Protein AF-A0A971QG44-F1 (afdb_monomer)

Structure (mmCIF, N/CA/C/O backbone):
data_AF-A0A971QG44-F1
#
_entry.id   AF-A0A971QG44-F1
#
loop_
_atom_site.group_PDB
_atom_site.id
_atom_site.type_symbol
_atom_site.label_atom_id
_atom_site.label_alt_id
_atom_site.label_comp_id
_atom_site.label_asym_id
_atom_site.label_entity_id
_atom_site.label_seq_id
_atom_site.pdbx_PDB_ins_code
_atom_site.Cartn_x
_atom_site.Cartn_y
_atom_site.Cartn_z
_atom_site.occupancy
_atom_site.B_iso_or_equiv
_atom_site.auth_seq_id
_atom_site.auth_comp_id
_atom_site.auth_asym_id
_atom_site.auth_atom_id
_atom_site.pdbx_PDB_model_num
ATOM 1 N N . MET A 1 1 ? 9.124 -4.395 -7.386 1.00 68.62 1 MET A N 1
ATOM 2 C CA . MET A 1 1 ? 8.829 -3.097 -6.729 1.00 68.62 1 MET A CA 1
ATOM 3 C C . MET A 1 1 ? 7.364 -2.935 -6.313 1.00 68.62 1 MET A C 1
ATOM 5 O O . MET A 1 1 ? 7.118 -2.330 -5.280 1.00 68.62 1 MET A O 1
ATOM 9 N N . VAL A 1 2 ? 6.409 -3.553 -7.020 1.00 78.44 2 VAL A N 1
ATOM 10 C CA . VAL A 1 2 ? 4.950 -3.467 -6.759 1.00 78.44 2 VAL A CA 1
ATOM 11 C C . VAL A 1 2 ? 4.519 -3.758 -5.309 1.00 78.44 2 VAL A C 1
ATOM 13 O O . VAL A 1 2 ? 3.600 -3.132 -4.789 1.00 78.44 2 VAL A O 1
ATOM 16 N N . ARG A 1 3 ? 5.196 -4.689 -4.620 1.00 79.31 3 ARG A N 1
ATOM 17 C CA . ARG A 1 3 ? 4.855 -5.060 -3.233 1.00 79.31 3 ARG A CA 1
ATOM 18 C C . ARG A 1 3 ? 5.127 -3.927 -2.233 1.00 79.31 3 ARG A C 1
ATOM 20 O O . ARG A 1 3 ? 4.363 -3.760 -1.291 1.00 79.31 3 ARG A O 1
ATOM 27 N N . LEU A 1 4 ? 6.186 -3.140 -2.452 1.00 82.38 4 LEU A N 1
ATOM 28 C CA . LEU A 1 4 ? 6.573 -2.045 -1.557 1.00 82.38 4 LEU A CA 1
ATOM 29 C C . LEU A 1 4 ? 5.626 -0.846 -1.709 1.00 82.38 4 LEU A C 1
ATOM 31 O O . LEU A 1 4 ? 5.203 -0.270 -0.712 1.00 82.38 4 LEU A O 1
ATOM 35 N N . SER A 1 5 ? 5.243 -0.512 -2.946 1.00 79.62 5 SER A N 1
ATOM 36 C CA . SER A 1 5 ? 4.286 0.565 -3.231 1.00 79.62 5 SER A CA 1
ATOM 37 C C . SER A 1 5 ? 2.894 0.262 -2.672 1.00 79.62 5 SER A C 1
ATOM 39 O O . SER A 1 5 ? 2.271 1.145 -2.087 1.00 79.62 5 SER A O 1
ATOM 41 N N . GLY A 1 6 ? 2.438 -0.992 -2.777 1.00 76.62 6 GLY A N 1
ATOM 42 C CA . GLY A 1 6 ? 1.191 -1.440 -2.149 1.00 76.62 6 GLY A CA 1
ATOM 43 C C . GLY A 1 6 ? 1.216 -1.299 -0.625 1.00 76.62 6 GLY A C 1
ATOM 44 O O . GLY A 1 6 ? 0.305 -0.708 -0.047 1.00 76.62 6 GLY A O 1
ATOM 45 N N . ALA A 1 7 ? 2.291 -1.766 0.021 1.00 82.50 7 ALA A N 1
ATOM 46 C CA . ALA A 1 7 ? 2.449 -1.665 1.473 1.00 82.50 7 ALA A CA 1
ATOM 47 C C . ALA A 1 7 ? 2.516 -0.206 1.960 1.00 82.50 7 ALA A C 1
ATOM 49 O O . ALA A 1 7 ? 1.851 0.144 2.935 1.00 82.50 7 ALA A O 1
ATOM 50 N N . ALA A 1 8 ? 3.268 0.654 1.266 1.00 87.00 8 ALA A N 1
ATOM 51 C CA . ALA A 1 8 ? 3.395 2.066 1.617 1.00 87.00 8 ALA A CA 1
ATOM 52 C C . ALA A 1 8 ? 2.052 2.804 1.512 1.00 87.00 8 ALA A C 1
ATOM 54 O O . ALA A 1 8 ? 1.665 3.498 2.450 1.00 87.00 8 ALA A O 1
ATOM 55 N N . LEU A 1 9 ? 1.309 2.615 0.414 1.00 82.56 9 LEU A N 1
ATOM 56 C CA . LEU A 1 9 ? -0.006 3.240 0.224 1.00 82.56 9 LEU A CA 1
ATOM 57 C C . LEU A 1 9 ? -1.050 2.716 1.219 1.00 82.56 9 LEU A C 1
ATOM 59 O O . LEU A 1 9 ? -1.821 3.508 1.761 1.00 82.56 9 LEU A O 1
ATOM 63 N N . GLY A 1 10 ? -1.045 1.410 1.506 1.00 79.12 10 GLY A N 1
ATOM 64 C CA . GLY A 1 10 ? -1.920 0.809 2.514 1.00 79.12 10 GLY A CA 1
ATOM 65 C C . GLY A 1 10 ? -1.680 1.376 3.917 1.00 79.12 10 GLY A C 1
ATOM 66 O O . GLY A 1 10 ? -2.635 1.757 4.593 1.00 79.12 10 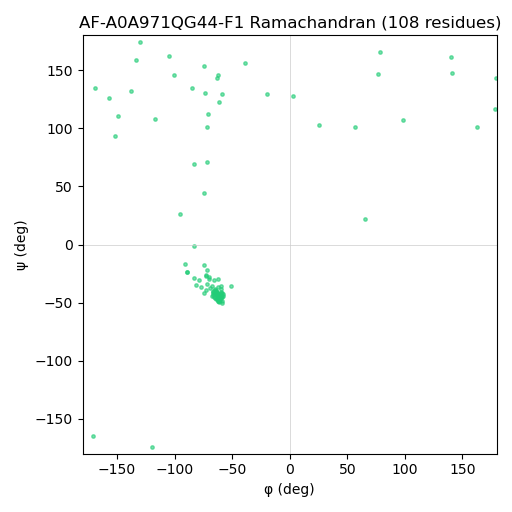GLY A O 1
ATOM 67 N N . LEU A 1 11 ? -0.415 1.501 4.339 1.00 88.12 11 LEU A N 1
ATOM 68 C CA . LEU A 1 11 ? -0.054 2.104 5.631 1.00 88.12 11 LEU A CA 1
ATOM 69 C C . LEU A 1 11 ? -0.427 3.589 5.712 1.00 88.12 11 LEU A C 1
ATOM 71 O O . LEU A 1 11 ? -0.894 4.048 6.754 1.00 88.12 11 LEU A O 1
ATOM 75 N N . LEU A 1 12 ? -0.261 4.336 4.619 1.00 88.69 12 LEU A N 1
ATOM 76 C CA . LEU A 1 12 ? -0.627 5.752 4.563 1.00 88.69 12 LEU A CA 1
ATOM 77 C C . LEU A 1 12 ? -2.142 5.931 4.743 1.00 88.69 12 LEU A C 1
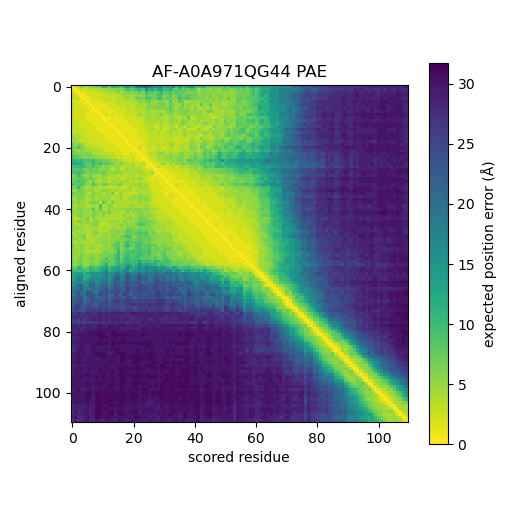ATOM 79 O O . LEU A 1 12 ? -2.580 6.726 5.574 1.00 88.69 12 LEU A O 1
ATOM 83 N N . ALA A 1 13 ? -2.944 5.133 4.034 1.00 81.25 13 ALA A N 1
ATOM 84 C CA . ALA A 1 13 ? -4.399 5.145 4.162 1.00 81.25 13 ALA A CA 1
ATOM 85 C C . ALA A 1 13 ? -4.878 4.717 5.556 1.00 81.25 13 ALA A C 1
ATOM 87 O O . ALA A 1 13 ? -5.795 5.330 6.104 1.00 81.25 13 ALA A O 1
ATOM 88 N N . PHE A 1 14 ? -4.234 3.710 6.154 1.00 83.19 14 PHE A N 1
ATOM 89 C CA . PHE A 1 14 ? -4.500 3.296 7.531 1.00 83.19 14 PHE A CA 1
ATOM 90 C C . PHE A 1 14 ? -4.259 4.438 8.521 1.00 83.19 14 PHE A C 1
ATOM 92 O O . PHE A 1 14 ? -5.151 4.765 9.301 1.00 83.19 14 PHE A O 1
ATOM 99 N N . SER A 1 15 ? -3.102 5.101 8.441 1.00 90.44 15 SER A N 1
ATOM 100 C CA . SER A 1 15 ? -2.789 6.253 9.295 1.00 90.44 15 SER A CA 1
ATOM 101 C C . SER A 1 15 ? -3.813 7.379 9.142 1.00 90.44 15 SER A C 1
ATOM 103 O O . SER A 1 15 ? -4.297 7.904 10.144 1.00 90.44 15 SER A O 1
ATOM 105 N N . VAL A 1 16 ? -4.209 7.719 7.911 1.00 88.94 16 VAL A N 1
ATOM 106 C CA . VAL A 1 16 ? -5.232 8.752 7.661 1.00 88.94 16 VAL A CA 1
ATOM 107 C C . VAL A 1 16 ? -6.591 8.353 8.248 1.00 88.94 16 VAL A C 1
ATOM 109 O O . VAL A 1 16 ? -7.263 9.194 8.847 1.00 88.94 16 VAL A O 1
ATOM 112 N N . ALA A 1 17 ? -6.990 7.083 8.132 1.00 86.56 17 ALA A N 1
ATOM 113 C CA . ALA A 1 17 ? -8.248 6.584 8.687 1.00 86.56 17 ALA A CA 1
ATOM 114 C C . ALA A 1 17 ? -8.277 6.634 10.225 1.00 86.56 17 ALA A C 1
ATOM 116 O O . ALA A 1 17 ? -9.301 7.010 10.797 1.00 86.56 17 ALA A O 1
ATOM 117 N N . ILE A 1 18 ? -7.159 6.318 10.893 1.00 88.06 18 ILE A N 1
ATOM 118 C CA . ILE A 1 18 ? -7.027 6.461 12.352 1.00 88.06 18 ILE A CA 1
ATOM 119 C C . ILE A 1 18 ? -7.166 7.934 12.761 1.00 88.06 18 ILE A C 1
ATOM 121 O O . ILE A 1 18 ? -7.956 8.247 13.652 1.00 88.06 18 ILE A O 1
ATOM 125 N N . ILE A 1 19 ? -6.453 8.843 12.083 1.00 91.62 19 ILE A N 1
ATOM 126 C CA . ILE A 1 19 ? -6.484 10.284 12.390 1.00 91.62 19 ILE A CA 1
ATOM 127 C C . ILE A 1 19 ? -7.899 10.849 12.210 1.00 91.62 19 ILE A C 1
ATOM 129 O O . ILE A 1 19 ? -8.409 11.520 13.107 1.00 91.62 19 ILE A O 1
ATOM 133 N N . GLN A 1 20 ? -8.565 10.548 11.089 1.00 87.69 20 GLN A N 1
ATOM 134 C CA . GLN A 1 20 ? -9.947 10.984 10.863 1.00 87.69 20 GLN A CA 1
ATOM 135 C C . GLN A 1 20 ? -10.929 10.371 11.865 1.00 87.69 20 GLN A C 1
ATOM 137 O O . GLN A 1 20 ? -11.834 11.056 12.339 1.00 87.69 20 GLN A O 1
ATOM 142 N N . GLY A 1 21 ? -10.758 9.089 12.194 1.00 83.75 21 GLY A N 1
ATOM 143 C CA . GLY A 1 21 ? -11.605 8.398 13.158 1.00 83.75 21 GLY A CA 1
ATOM 144 C C . GLY A 1 21 ? -11.568 9.057 14.535 1.00 83.75 21 GLY A C 1
ATOM 145 O O . GLY A 1 21 ? -12.625 9.293 15.122 1.00 83.75 21 GLY A O 1
ATOM 146 N N . LEU A 1 22 ? -10.363 9.405 15.001 1.00 88.69 22 LEU A N 1
ATOM 147 C CA . LEU A 1 22 ? -10.143 10.110 16.264 1.00 88.69 22 LEU A CA 1
ATOM 148 C C . LEU A 1 22 ? -10.693 11.541 16.224 1.00 88.69 22 LEU A C 1
ATOM 150 O O . LEU A 1 22 ? -11.349 11.962 17.173 1.00 88.69 22 LEU A O 1
ATOM 154 N N . ALA A 1 23 ? -10.492 12.268 15.119 1.00 88.75 23 ALA A N 1
ATOM 155 C CA . ALA A 1 23 ? -11.011 13.629 14.954 1.00 88.75 23 ALA A CA 1
ATOM 156 C C . ALA A 1 23 ? -12.550 13.692 14.984 1.00 88.75 23 ALA A C 1
ATOM 158 O O . ALA A 1 23 ? -13.121 14.688 15.418 1.00 88.75 23 ALA A O 1
ATOM 159 N N . ALA A 1 24 ? -13.223 12.621 14.556 1.00 88.81 24 ALA A N 1
ATOM 160 C CA . ALA A 1 24 ? -14.678 12.508 14.580 1.00 88.81 24 ALA A CA 1
ATOM 161 C C . ALA A 1 24 ? -15.251 12.052 15.939 1.00 88.81 24 ALA A C 1
ATOM 163 O O . ALA A 1 24 ? -16.468 11.925 16.060 1.00 88.81 24 ALA A O 1
ATOM 164 N N . GLY A 1 25 ? -14.410 11.781 16.947 1.00 89.50 25 GLY A N 1
ATOM 165 C CA . GLY A 1 25 ? -14.856 11.369 18.284 1.00 89.50 25 GLY A CA 1
ATOM 166 C C . GLY A 1 25 ? -15.553 10.004 18.326 1.00 89.50 25 GLY A C 1
ATOM 167 O O . GLY A 1 25 ? -16.337 9.739 19.235 1.00 89.50 25 GLY A O 1
ATOM 168 N N . ASN A 1 26 ? -15.304 9.142 17.337 1.00 88.94 26 ASN A N 1
ATOM 169 C CA . ASN A 1 26 ? -15.902 7.810 17.288 1.00 88.94 26 ASN A CA 1
ATOM 170 C C . ASN A 1 26 ? -15.244 6.860 18.308 1.00 88.94 26 ASN A C 1
ATOM 172 O O . ASN A 1 26 ? -14.062 7.020 18.621 1.00 88.94 26 ASN A O 1
ATOM 176 N N . PRO A 1 27 ? -15.962 5.827 18.787 1.00 90.25 27 PRO A N 1
ATOM 177 C CA . PRO A 1 27 ? -15.361 4.780 19.605 1.00 90.25 27 PRO A CA 1
ATOM 178 C C . PRO A 1 27 ? -14.281 4.017 18.826 1.00 90.25 27 PRO A C 1
ATOM 180 O O . PRO A 1 27 ? -14.387 3.809 17.610 1.00 90.25 27 PRO A O 1
ATOM 183 N N . VAL A 1 28 ? -13.240 3.586 19.542 1.00 90.38 28 VAL A N 1
ATOM 184 C CA . VAL A 1 28 ? -12.031 2.976 18.964 1.00 90.38 28 VAL A CA 1
ATOM 185 C C . VAL A 1 28 ? -12.357 1.714 18.167 1.00 90.38 28 VAL A C 1
ATOM 187 O O . VAL A 1 28 ? -11.765 1.502 17.109 1.00 90.38 28 VAL A O 1
ATOM 190 N N . GLU A 1 29 ? -13.340 0.920 18.596 1.00 90.56 29 GLU A N 1
ATOM 191 C CA . GLU A 1 29 ? -13.764 -0.300 17.900 1.00 90.56 29 GLU A CA 1
ATOM 192 C C . GLU A 1 29 ? -14.230 -0.011 16.463 1.00 90.56 29 GLU A C 1
ATOM 194 O O . GLU A 1 29 ? -13.870 -0.726 15.524 1.00 90.56 29 GLU A O 1
ATOM 199 N N . VAL A 1 30 ? -14.983 1.077 16.267 1.00 90.38 30 VAL A N 1
ATOM 200 C CA . VAL A 1 30 ? -15.489 1.483 14.945 1.00 90.38 30 VAL A CA 1
ATOM 201 C C . VAL A 1 30 ? -14.359 2.034 14.080 1.00 90.38 30 VAL A C 1
ATOM 203 O O . VAL A 1 30 ? -14.298 1.753 12.879 1.00 90.38 30 VAL A O 1
ATOM 206 N N . ILE A 1 31 ? -13.444 2.799 14.681 1.00 91.75 31 ILE A N 1
ATOM 207 C CA . ILE A 1 31 ? -12.279 3.356 13.986 1.00 91.75 31 ILE A CA 1
ATOM 208 C C . ILE A 1 31 ? -11.395 2.225 13.462 1.00 91.75 31 ILE A C 1
ATOM 210 O O . ILE A 1 31 ? -11.036 2.224 12.284 1.00 91.75 31 ILE A O 1
ATOM 214 N N . LEU A 1 32 ? -11.086 1.243 14.309 1.00 88.3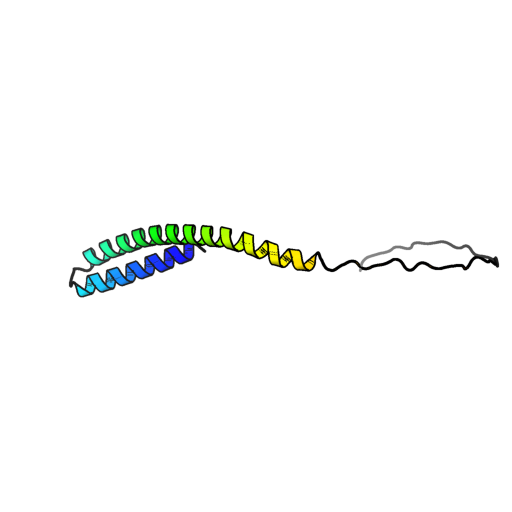1 32 LEU A N 1
ATOM 215 C CA . LEU A 1 32 ? -10.183 0.152 13.966 1.00 88.31 32 LEU A CA 1
ATOM 216 C C . LEU A 1 32 ? -10.759 -0.719 12.842 1.00 88.31 32 LEU A C 1
ATOM 218 O O . LEU A 1 32 ? -10.049 -1.038 11.888 1.00 88.31 32 LEU A O 1
ATOM 222 N N . GLY A 1 33 ? -12.064 -1.015 12.891 1.00 90.25 33 GLY A N 1
ATOM 223 C CA . GLY A 1 33 ? -12.752 -1.737 11.820 1.00 90.25 33 GLY A CA 1
ATOM 224 C C . GLY A 1 33 ? -12.671 -1.015 10.470 1.00 90.25 33 GLY A C 1
ATOM 225 O O . GLY A 1 33 ? -12.336 -1.627 9.454 1.00 90.25 33 GLY A O 1
ATOM 226 N N . ARG A 1 34 ? -12.908 0.304 10.448 1.00 89.88 34 ARG A N 1
ATOM 227 C CA . ARG A 1 34 ? -12.814 1.114 9.218 1.00 89.88 34 ARG A CA 1
ATOM 228 C C . ARG A 1 34 ? -11.373 1.256 8.729 1.00 89.88 34 ARG A C 1
ATOM 230 O O . ARG A 1 34 ? -11.147 1.216 7.522 1.00 89.88 34 ARG A O 1
ATOM 237 N N . ALA A 1 35 ? -10.408 1.378 9.637 1.00 85.62 35 ALA A N 1
ATOM 238 C CA . ALA A 1 35 ? -8.996 1.508 9.296 1.00 85.62 35 ALA A CA 1
ATOM 239 C C . ALA A 1 35 ? -8.437 0.228 8.652 1.00 85.62 35 ALA A C 1
ATOM 241 O O . ALA A 1 35 ? -7.727 0.317 7.653 1.00 85.62 35 ALA A O 1
ATOM 242 N N . ILE A 1 36 ? -8.805 -0.958 9.152 1.00 90.75 36 ILE A N 1
ATOM 243 C CA . ILE A 1 36 ? -8.410 -2.245 8.546 1.00 90.75 36 ILE A CA 1
ATOM 244 C C . ILE A 1 36 ? -8.993 -2.385 7.133 1.00 90.75 36 ILE A C 1
ATOM 246 O O . ILE A 1 36 ? -8.283 -2.777 6.205 1.00 90.75 36 ILE A O 1
ATOM 250 N N . TRP A 1 37 ? -10.263 -2.016 6.944 1.00 88.69 37 TRP A N 1
ATOM 251 C CA . TRP A 1 37 ? -10.883 -2.005 5.616 1.00 88.69 37 TRP A CA 1
ATOM 252 C C . TRP A 1 37 ? -10.207 -1.015 4.663 1.00 88.69 37 TRP A C 1
ATOM 254 O O . TRP A 1 37 ? -9.936 -1.361 3.513 1.00 88.69 37 TRP A O 1
ATOM 264 N N . ALA A 1 38 ? -9.881 0.188 5.140 1.00 84.12 38 ALA A N 1
ATOM 265 C CA . ALA A 1 38 ? -9.143 1.179 4.361 1.00 84.12 38 ALA A CA 1
ATOM 266 C C . ALA A 1 38 ? -7.745 0.671 3.969 1.00 84.12 38 ALA A C 1
ATOM 268 O O . ALA A 1 38 ? -7.356 0.813 2.811 1.00 84.12 38 ALA A O 1
ATOM 269 N N . LEU A 1 39 ? -7.028 0.022 4.894 1.00 84.56 39 LEU A N 1
ATOM 270 C CA . LEU A 1 39 ? -5.727 -0.599 4.638 1.00 84.56 39 LEU A CA 1
ATOM 271 C C . LEU A 1 39 ? -5.826 -1.655 3.533 1.00 84.56 39 LEU A C 1
ATOM 273 O O . LEU A 1 39 ? -5.035 -1.619 2.594 1.00 84.56 39 LEU A O 1
ATOM 277 N N . LEU A 1 40 ? -6.805 -2.564 3.605 1.00 89.00 40 LEU A N 1
ATOM 278 C CA . LEU A 1 40 ? -7.004 -3.595 2.582 1.00 89.00 40 LEU A CA 1
ATOM 279 C C . LEU A 1 40 ? -7.315 -2.989 1.210 1.00 89.00 40 LEU A C 1
ATOM 281 O O . LEU A 1 40 ? -6.668 -3.349 0.225 1.00 89.00 40 LEU A O 1
ATOM 285 N N . LEU A 1 41 ? -8.251 -2.039 1.145 1.00 87.75 41 LEU A N 1
ATOM 286 C CA . LEU A 1 41 ? -8.635 -1.386 -0.109 1.00 87.75 41 LEU A CA 1
ATOM 287 C C . LEU A 1 41 ? -7.458 -0.645 -0.749 1.00 87.75 41 LEU A C 1
ATOM 289 O O . LEU A 1 41 ? -7.184 -0.825 -1.935 1.00 87.75 41 LEU A O 1
ATOM 293 N N . PHE A 1 42 ? -6.720 0.146 0.031 1.00 83.69 42 PHE A N 1
ATOM 294 C CA . PHE A 1 42 ? -5.573 0.890 -0.489 1.00 83.69 42 PHE A CA 1
ATOM 295 C C . PHE A 1 42 ? -4.366 0.006 -0.792 1.00 83.69 42 PHE A C 1
ATOM 297 O O . PHE A 1 42 ? -3.600 0.330 -1.696 1.00 83.69 42 PHE A O 1
ATOM 304 N N . CYS A 1 43 ? -4.212 -1.128 -0.108 1.00 81.75 43 CYS A N 1
ATOM 305 C CA . CYS A 1 43 ? -3.193 -2.110 -0.458 1.00 81.75 43 CYS A CA 1
ATOM 306 C C . CYS A 1 43 ? -3.484 -2.715 -1.842 1.00 81.75 43 CYS A C 1
ATOM 308 O O . CYS A 1 43 ? -2.599 -2.740 -2.697 1.00 81.75 43 CYS A O 1
ATOM 310 N N . VAL A 1 44 ? -4.738 -3.104 -2.116 1.00 88.00 44 VAL A N 1
ATOM 311 C CA . VAL A 1 44 ? -5.155 -3.600 -3.442 1.00 88.00 44 VAL A CA 1
ATOM 312 C C . VAL A 1 44 ? -4.972 -2.526 -4.515 1.00 88.00 44 VAL A C 1
ATOM 314 O O . VAL A 1 44 ? -4.369 -2.796 -5.553 1.00 88.00 44 VAL A O 1
ATOM 317 N N . LEU A 1 45 ? -5.415 -1.294 -4.256 1.00 86.44 45 LEU A N 1
ATOM 318 C CA . LEU A 1 45 ? -5.218 -0.178 -5.185 1.00 86.44 45 LEU A CA 1
ATOM 319 C C . LEU A 1 45 ? -3.732 0.086 -5.451 1.00 86.44 45 LEU A C 1
ATOM 321 O O . LEU A 1 45 ? -3.332 0.234 -6.603 1.00 86.44 45 LEU A O 1
ATOM 325 N N . GLY A 1 46 ? -2.893 0.085 -4.416 1.00 84.19 46 GLY A N 1
ATOM 326 C CA . GLY A 1 46 ? -1.455 0.291 -4.557 1.00 84.19 46 GLY A CA 1
ATOM 327 C C . GLY A 1 46 ? -0.747 -0.830 -5.325 1.00 84.19 46 GLY A C 1
ATOM 328 O O . GLY A 1 46 ? 0.219 -0.558 -6.041 1.00 84.19 46 GLY A O 1
ATOM 329 N N . LEU A 1 47 ? -1.241 -2.072 -5.245 1.00 85.19 47 LEU A N 1
ATOM 330 C CA . LEU A 1 47 ? -0.769 -3.176 -6.088 1.00 85.19 47 LEU A CA 1
ATOM 331 C C . LEU A 1 47 ? -1.138 -2.959 -7.560 1.00 85.19 47 LEU A C 1
ATOM 333 O O . LEU A 1 47 ? -0.284 -3.143 -8.426 1.00 85.19 47 LEU A O 1
ATOM 337 N N . ILE A 1 48 ? -2.372 -2.529 -7.845 1.00 89.56 48 ILE A N 1
ATOM 338 C CA . ILE A 1 48 ? -2.819 -2.222 -9.213 1.00 89.56 48 ILE A CA 1
ATOM 339 C C . ILE A 1 48 ? -1.976 -1.084 -9.795 1.00 89.56 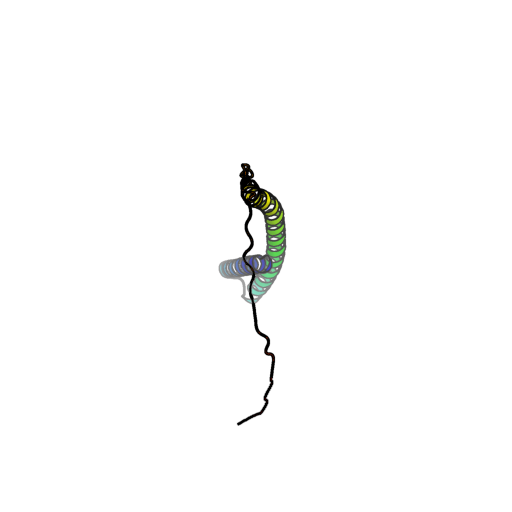48 ILE A C 1
ATOM 341 O O . ILE A 1 48 ? -1.415 -1.220 -10.881 1.00 89.56 48 ILE A O 1
ATOM 345 N N . VAL A 1 49 ? -1.825 0.014 -9.052 1.00 87.12 49 VAL A N 1
ATOM 346 C CA . VAL A 1 49 ? -1.030 1.174 -9.480 1.00 87.12 49 VAL A CA 1
ATOM 347 C C . VAL A 1 49 ? 0.434 0.789 -9.684 1.00 87.12 49 VAL A C 1
ATOM 349 O O . VAL A 1 49 ? 1.020 1.142 -10.704 1.00 87.12 49 VAL A O 1
ATOM 352 N N . GLY A 1 50 ? 1.024 0.019 -8.766 1.00 86.94 50 GLY A N 1
ATOM 353 C CA . GLY A 1 50 ? 2.398 -0.459 -8.913 1.00 86.94 50 GLY A CA 1
ATOM 354 C C . GLY A 1 50 ? 2.583 -1.366 -10.135 1.00 86.94 50 GLY A C 1
ATOM 355 O O . GLY A 1 50 ? 3.609 -1.273 -10.805 1.00 86.94 50 GLY A O 1
ATOM 356 N N . TYR A 1 51 ? 1.590 -2.201 -10.461 1.00 88.69 51 TYR A N 1
ATOM 357 C CA . TYR A 1 51 ? 1.610 -3.035 -11.665 1.00 88.69 51 TYR A CA 1
ATOM 358 C C . TYR A 1 51 ? 1.560 -2.194 -12.946 1.00 88.69 51 TYR A C 1
ATOM 360 O O . TYR A 1 51 ? 2.352 -2.418 -13.861 1.00 88.69 51 TYR A O 1
ATOM 368 N N . VAL A 1 52 ? 0.675 -1.193 -12.998 1.00 88.88 52 VAL A N 1
ATOM 369 C CA . VAL A 1 52 ? 0.580 -0.264 -14.136 1.00 88.88 52 VAL A CA 1
ATOM 370 C C . VAL A 1 52 ? 1.875 0.534 -14.294 1.00 88.88 52 VAL A C 1
ATOM 372 O O . VAL A 1 52 ? 2.397 0.633 -15.401 1.00 88.88 52 VAL A O 1
ATOM 375 N N . ALA A 1 53 ? 2.441 1.043 -13.198 1.00 87.44 53 ALA A N 1
ATOM 376 C CA . ALA A 1 53 ? 3.709 1.768 -13.225 1.00 87.44 53 ALA A CA 1
ATOM 377 C C . ALA A 1 53 ? 4.854 0.899 -13.764 1.00 87.44 53 ALA A C 1
ATOM 379 O O . ALA A 1 53 ? 5.649 1.372 -14.573 1.00 87.44 53 ALA A O 1
ATOM 380 N N . GLN A 1 54 ? 4.909 -0.378 -13.370 1.00 87.25 54 GLN A N 1
ATOM 381 C CA . GLN A 1 54 ? 5.906 -1.309 -13.892 1.00 87.25 54 GLN A CA 1
ATOM 382 C C . GLN A 1 54 ? 5.720 -1.549 -15.396 1.00 87.25 54 GLN A C 1
ATOM 384 O O . GLN A 1 54 ? 6.696 -1.494 -16.131 1.00 87.25 54 GLN A O 1
ATOM 389 N N . ARG A 1 55 ? 4.479 -1.711 -15.875 1.00 89.06 55 ARG A N 1
ATOM 390 C CA . ARG A 1 55 ? 4.189 -1.849 -17.314 1.00 89.06 55 ARG A CA 1
ATOM 391 C C . ARG A 1 55 ? 4.633 -0.640 -18.133 1.00 89.06 55 ARG A C 1
ATOM 393 O O . ARG A 1 55 ? 5.171 -0.810 -19.221 1.00 89.06 55 ARG A O 1
ATOM 400 N N . VAL A 1 56 ? 4.411 0.564 -17.612 1.00 88.88 56 VAL A N 1
ATOM 401 C CA . VAL A 1 56 ? 4.846 1.806 -18.264 1.00 88.88 56 VAL A CA 1
ATOM 402 C C . VAL A 1 56 ? 6.373 1.892 -18.287 1.00 88.88 56 VAL A C 1
ATOM 404 O O . VAL A 1 56 ? 6.951 2.210 -19.323 1.00 88.88 56 VAL A O 1
ATOM 407 N N . LEU A 1 57 ? 7.041 1.558 -17.178 1.00 86.94 57 LEU A N 1
ATOM 408 C CA . LEU A 1 57 ? 8.502 1.495 -17.140 1.00 86.94 57 LEU A CA 1
ATOM 409 C C . LEU A 1 57 ? 9.049 0.482 -18.146 1.00 86.94 57 LEU A C 1
ATOM 411 O O . LEU A 1 57 ? 9.970 0.825 -18.879 1.00 86.94 57 LEU A O 1
ATOM 415 N N . ASP A 1 58 ? 8.482 -0.721 -18.217 1.00 86.38 58 ASP A N 1
ATOM 416 C CA . ASP A 1 58 ? 8.938 -1.763 -19.141 1.00 86.38 58 ASP A CA 1
ATOM 417 C C . ASP A 1 58 ? 8.876 -1.269 -20.601 1.00 86.38 58 ASP A C 1
ATOM 419 O O . ASP A 1 58 ? 9.849 -1.411 -21.341 1.00 86.38 58 ASP A O 1
ATOM 423 N N . GLU A 1 59 ? 7.798 -0.578 -20.988 1.00 85.75 59 GLU A N 1
ATOM 424 C CA . GLU A 1 59 ? 7.651 0.006 -22.332 1.00 85.75 59 GLU A CA 1
ATOM 425 C C . GLU A 1 59 ? 8.705 1.092 -22.625 1.00 85.75 59 GLU A C 1
ATOM 427 O O . GLU A 1 59 ? 9.276 1.147 -23.716 1.00 85.75 59 GLU A O 1
ATOM 432 N N . HIS A 1 60 ? 9.005 1.959 -21.655 1.00 80.75 60 HIS A N 1
ATOM 433 C CA . HIS A 1 60 ? 9.972 3.044 -21.852 1.00 80.75 60 HIS A CA 1
ATOM 434 C C . HIS A 1 60 ? 11.435 2.587 -21.756 1.00 80.75 60 HIS A C 1
ATOM 436 O O . HIS A 1 60 ? 12.302 3.158 -22.424 1.00 80.75 60 HIS A O 1
ATOM 442 N N . THR A 1 61 ? 11.726 1.560 -20.957 1.00 78.25 61 THR A N 1
ATOM 443 C CA . THR A 1 61 ? 13.097 1.080 -20.719 1.00 78.25 61 THR A CA 1
ATOM 444 C C . THR A 1 61 ? 13.600 0.258 -21.907 1.00 78.25 61 THR A C 1
ATOM 446 O O . THR A 1 61 ? 14.748 0.424 -22.319 1.00 78.25 61 THR A O 1
ATOM 449 N N . VAL A 1 62 ? 12.726 -0.532 -22.546 1.00 65.69 62 VAL A N 1
ATOM 450 C CA . VAL A 1 62 ? 13.047 -1.271 -23.783 1.00 65.69 62 VAL A CA 1
ATOM 451 C C . VAL A 1 62 ? 13.458 -0.328 -24.917 1.00 65.69 62 VAL A C 1
ATOM 453 O O . VAL A 1 62 ? 14.399 -0.621 -25.651 1.00 65.69 62 VAL A O 1
ATOM 456 N N . ARG A 1 63 ? 12.818 0.842 -25.029 1.00 62.06 63 ARG A N 1
ATOM 457 C CA . ARG A 1 63 ? 13.151 1.824 -26.074 1.00 62.06 63 ARG A CA 1
ATOM 458 C C . ARG A 1 63 ? 14.489 2.523 -25.838 1.00 62.06 63 ARG A C 1
ATOM 460 O O . ARG A 1 63 ? 15.184 2.814 -26.801 1.00 62.06 63 ARG A O 1
ATOM 467 N N . ARG A 1 64 ? 14.874 2.769 -24.580 1.00 61.69 64 ARG A N 1
ATOM 468 C CA . ARG A 1 64 ? 16.129 3.475 -24.260 1.00 61.69 64 ARG A CA 1
ATOM 469 C C . ARG A 1 64 ? 17.374 2.590 -24.245 1.00 61.69 64 ARG A C 1
ATOM 471 O O . ARG A 1 64 ? 18.453 3.089 -24.544 1.00 61.69 64 ARG A O 1
ATOM 478 N N . HIS A 1 65 ? 17.262 1.299 -23.932 1.00 58.59 65 HIS A N 1
ATOM 479 C CA . HIS A 1 65 ? 18.437 0.414 -23.953 1.00 58.59 65 HIS A CA 1
ATOM 480 C C . HIS A 1 65 ? 18.941 0.088 -25.370 1.00 58.59 65 HIS A C 1
ATOM 482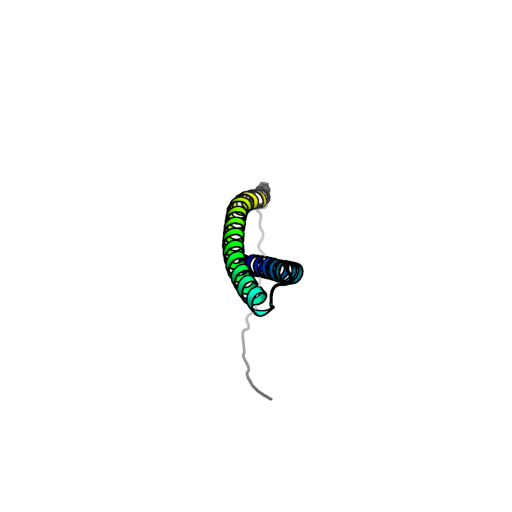 O O . HIS A 1 65 ? 20.116 -0.237 -25.518 1.00 58.59 65 HIS A O 1
ATOM 488 N N . GLY A 1 66 ? 18.101 0.213 -26.405 1.00 58.59 66 GLY A N 1
ATOM 489 C CA . GLY A 1 66 ? 18.509 -0.016 -27.797 1.00 58.59 66 GLY A CA 1
ATOM 490 C C . GLY A 1 66 ? 19.445 1.057 -28.366 1.00 58.59 66 GLY A C 1
ATOM 491 O O . GLY A 1 66 ? 20.265 0.750 -29.225 1.00 58.59 66 GLY A O 1
ATOM 492 N N . GLU A 1 67 ? 19.371 2.295 -27.872 1.00 58.41 67 GLU A N 1
ATOM 493 C CA . GLU A 1 67 ? 20.214 3.392 -28.373 1.00 58.41 67 GLU A CA 1
ATOM 494 C C . GLU A 1 67 ? 21.618 3.374 -27.750 1.00 58.41 67 GLU A C 1
ATOM 496 O O . GLU A 1 67 ? 22.597 3.610 -28.449 1.00 58.41 67 GLU A O 1
ATOM 501 N N . LEU A 1 68 ? 21.745 2.984 -26.475 1.00 60.19 68 LEU A N 1
ATOM 502 C CA . LEU A 1 68 ? 23.035 2.946 -25.768 1.00 60.19 68 LEU A CA 1
ATOM 503 C C . LEU A 1 68 ? 23.971 1.809 -26.215 1.00 60.19 68 LEU A C 1
ATOM 505 O O . LEU A 1 68 ? 25.183 1.942 -26.081 1.00 60.19 68 LEU A O 1
ATOM 509 N N . PHE A 1 69 ? 23.442 0.694 -26.732 1.00 57.69 69 PHE A N 1
ATOM 510 C CA . PHE A 1 69 ? 24.276 -0.407 -27.241 1.00 57.69 69 PHE A CA 1
ATOM 511 C C . PHE A 1 69 ? 24.642 -0.260 -28.720 1.00 57.69 69 PHE A C 1
ATOM 513 O O . PHE A 1 69 ? 25.673 -0.784 -29.135 1.00 57.69 69 PHE A O 1
ATOM 520 N N . LYS A 1 70 ? 23.855 0.480 -29.513 1.00 55.62 70 LYS A N 1
ATOM 521 C CA . LYS A 1 70 ? 24.155 0.686 -30.936 1.00 55.62 70 LYS A CA 1
ATOM 522 C C . LYS A 1 70 ? 25.382 1.583 -31.154 1.00 55.62 70 LYS A C 1
ATOM 524 O O . LYS A 1 70 ? 26.113 1.387 -32.116 1.00 55.62 70 LYS A O 1
ATOM 529 N N . GLU A 1 71 ? 25.657 2.506 -30.236 1.00 56.44 71 GLU A N 1
ATOM 530 C CA . GLU A 1 71 ? 26.797 3.429 -30.336 1.00 56.44 71 GLU A CA 1
ATOM 531 C C . GLU A 1 71 ? 28.159 2.760 -30.044 1.00 56.44 71 GLU A C 1
ATOM 533 O O . GLU A 1 71 ? 29.199 3.280 -30.435 1.00 56.44 71 GLU A O 1
ATOM 538 N N . VAL A 1 72 ? 28.177 1.581 -29.405 1.00 58.75 72 VAL A N 1
ATOM 539 C CA . VAL A 1 72 ? 29.423 0.855 -29.078 1.00 58.75 72 VAL A CA 1
ATOM 540 C C . VAL A 1 72 ? 29.862 -0.093 -30.204 1.00 58.75 72 VAL A C 1
ATOM 542 O O . VAL A 1 72 ? 31.047 -0.399 -30.316 1.00 58.75 72 VAL A O 1
ATOM 545 N N . GLU A 1 73 ? 28.939 -0.543 -31.061 1.00 58.00 73 GLU A N 1
ATOM 546 C CA . GLU A 1 73 ? 29.234 -1.502 -32.142 1.00 58.00 73 GLU A CA 1
ATOM 547 C C . GLU A 1 73 ? 29.625 -0.825 -33.474 1.00 58.00 73 GLU A C 1
ATOM 549 O O . GLU A 1 73 ? 30.252 -1.454 -34.320 1.00 58.00 73 GLU A O 1
ATOM 554 N N . GLU A 1 74 ? 29.346 0.473 -33.644 1.00 54.72 74 GLU A N 1
ATOM 555 C CA . GLU A 1 74 ? 29.741 1.273 -34.820 1.00 54.72 74 GLU A CA 1
ATOM 556 C C . GLU A 1 74 ? 31.060 2.055 -34.618 1.00 54.72 74 GLU A C 1
ATOM 558 O O . GLU A 1 74 ? 31.298 3.066 -35.277 1.00 54.72 74 GLU A O 1
ATOM 563 N N . ALA A 1 75 ? 31.965 1.591 -33.747 1.00 59.50 75 ALA A N 1
ATOM 564 C CA . ALA A 1 75 ? 33.366 2.001 -33.849 1.00 59.50 75 ALA A CA 1
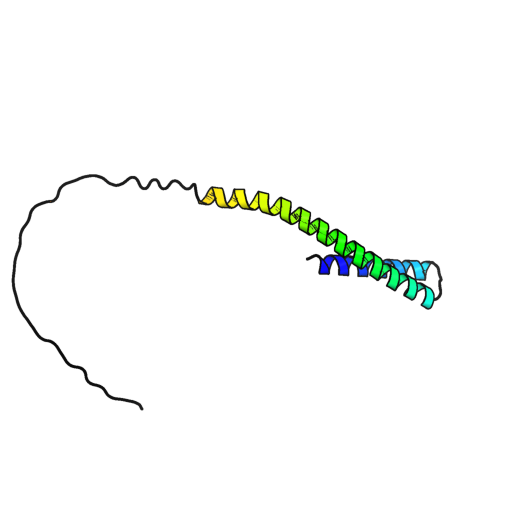ATOM 565 C C . ALA A 1 75 ? 33.960 1.327 -35.106 1.00 59.50 75 ALA A C 1
ATOM 567 O O . ALA A 1 75 ? 34.062 0.096 -35.134 1.00 59.50 75 ALA A O 1
ATOM 568 N N . PRO A 1 76 ? 34.315 2.081 -36.163 1.00 55.12 76 PRO A N 1
ATOM 569 C CA . PRO A 1 76 ? 34.753 1.507 -37.424 1.00 55.12 76 PRO A CA 1
ATOM 570 C C . PRO A 1 76 ? 36.021 0.692 -37.187 1.00 55.12 76 PRO A C 1
ATOM 572 O O . PRO A 1 76 ? 37.027 1.199 -36.689 1.00 55.12 76 PRO A O 1
ATOM 575 N N . ASN A 1 77 ? 35.975 -0.589 -37.543 1.00 58.94 77 ASN A N 1
ATOM 576 C CA . ASN A 1 77 ? 37.162 -1.417 -37.666 1.00 58.94 77 ASN A CA 1
ATOM 577 C C . ASN A 1 77 ? 37.929 -0.979 -38.925 1.00 58.94 77 ASN A C 1
ATOM 579 O O . ASN A 1 77 ? 37.962 -1.700 -39.920 1.00 58.94 77 ASN A O 1
ATOM 583 N N . ASP A 1 78 ? 38.542 0.206 -38.873 1.00 58.25 78 ASP A N 1
ATOM 584 C CA . ASP A 1 78 ? 39.500 0.726 -39.858 1.00 58.25 78 ASP A CA 1
ATOM 585 C C . ASP A 1 78 ? 40.863 0.020 -39.709 1.00 58.25 78 ASP A C 1
ATOM 587 O O . ASP A 1 78 ? 41.931 0.632 -39.727 1.00 58.25 78 ASP A O 1
ATOM 591 N N . SER A 1 79 ? 40.845 -1.308 -39.559 1.00 60.25 79 SER A N 1
ATOM 592 C CA . SER A 1 79 ? 42.037 -2.139 -39.718 1.00 60.25 79 SER A CA 1
ATOM 593 C C . SER A 1 79 ? 42.231 -2.417 -41.206 1.00 60.25 79 SER A C 1
ATOM 595 O O . SER A 1 79 ? 42.032 -3.530 -41.696 1.00 60.25 79 SER A O 1
ATOM 597 N N . GLU A 1 80 ? 42.584 -1.365 -41.940 1.00 56.53 80 GLU A N 1
ATOM 598 C CA . GLU A 1 80 ? 43.113 -1.467 -43.292 1.00 56.53 80 GLU A CA 1
ATOM 599 C C . GLU A 1 80 ? 44.407 -2.320 -43.250 1.00 56.53 80 GLU A C 1
ATOM 601 O O . GLU A 1 80 ? 45.273 -2.096 -42.396 1.00 56.53 80 GLU A O 1
ATOM 606 N N . PRO A 1 81 ? 44.552 -3.351 -44.105 1.00 61.81 81 PRO A N 1
ATOM 607 C CA . PRO A 1 81 ? 45.662 -4.297 -44.031 1.00 61.81 81 PRO A CA 1
ATOM 608 C C . PRO A 1 81 ? 46.967 -3.647 -44.518 1.00 61.81 81 PRO A C 1
ATOM 610 O O . PRO A 1 81 ? 46.995 -3.116 -45.634 1.00 61.81 81 PRO A O 1
ATOM 613 N N . PRO A 1 82 ? 48.092 -3.733 -43.776 1.00 57.53 82 PRO A N 1
ATOM 614 C CA . PRO A 1 82 ? 49.358 -3.233 -44.281 1.00 57.53 82 PRO A CA 1
ATOM 615 C C . PRO A 1 82 ? 49.856 -4.174 -45.381 1.00 57.53 82 PRO A C 1
ATOM 617 O O . PRO A 1 82 ? 50.402 -5.249 -45.136 1.00 57.53 82 PRO A O 1
ATOM 620 N N . THR A 1 83 ? 49.650 -3.752 -46.623 1.00 58.31 83 THR A N 1
ATOM 621 C CA . THR A 1 83 ? 50.326 -4.312 -47.791 1.00 58.31 83 THR A CA 1
ATOM 622 C C . THR A 1 83 ? 51.677 -3.622 -47.950 1.00 58.31 83 THR A C 1
ATOM 624 O O . THR A 1 83 ? 51.715 -2.389 -47.939 1.00 58.31 83 THR A O 1
ATOM 627 N N . LYS A 1 84 ? 52.729 -4.427 -48.193 1.00 57.28 84 LYS A N 1
ATOM 628 C CA . LYS A 1 84 ? 53.916 -4.231 -49.077 1.00 57.28 84 LYS A CA 1
ATOM 629 C C . LYS A 1 84 ? 55.225 -4.757 -48.417 1.00 57.28 84 LYS A C 1
ATOM 631 O O . LYS A 1 84 ? 55.246 -4.935 -47.206 1.00 57.28 84 LYS A O 1
ATOM 636 N N . PRO A 1 85 ? 56.314 -5.020 -49.171 1.00 49.97 85 PRO A N 1
ATOM 637 C CA . PRO A 1 85 ? 56.562 -6.240 -49.952 1.00 49.97 85 PRO A CA 1
ATOM 638 C C . PRO A 1 85 ? 57.972 -6.840 -49.669 1.00 49.97 85 PRO A C 1
ATOM 640 O O . PRO A 1 85 ? 58.788 -6.237 -48.985 1.00 49.97 85 PRO A O 1
ATOM 643 N N . ASP A 1 86 ? 58.262 -8.012 -50.239 1.00 54.88 86 ASP A N 1
ATOM 644 C CA . ASP A 1 86 ? 59.605 -8.563 -50.514 1.00 54.88 86 ASP A CA 1
ATOM 645 C C . ASP A 1 86 ? 60.625 -8.747 -49.367 1.00 54.88 86 ASP A C 1
ATOM 647 O O . ASP A 1 86 ? 61.433 -7.872 -49.062 1.00 54.88 86 ASP A O 1
ATOM 651 N N . GLN A 1 87 ? 60.758 -9.993 -48.886 1.00 52.00 87 GLN A N 1
ATOM 652 C CA . GLN A 1 87 ? 62.090 -10.538 -48.581 1.00 52.00 87 GLN A CA 1
ATOM 653 C C . GLN A 1 87 ? 62.131 -12.066 -48.732 1.00 52.00 87 GLN A C 1
ATOM 655 O O . GLN A 1 87 ? 61.824 -12.832 -47.821 1.00 52.00 87 GLN A O 1
ATOM 660 N N . GLN A 1 88 ? 62.528 -12.507 -49.926 1.00 53.94 88 GLN A N 1
ATOM 661 C CA . GLN A 1 88 ? 62.857 -13.891 -50.253 1.00 53.94 88 GLN A CA 1
ATOM 662 C C . GLN A 1 88 ? 64.342 -13.948 -50.645 1.00 53.94 88 GLN A C 1
ATOM 664 O O . GLN A 1 88 ? 64.705 -13.440 -51.699 1.00 53.94 88 GLN A O 1
ATOM 669 N N . ALA A 1 89 ? 65.184 -14.522 -49.778 1.00 44.00 89 ALA A N 1
ATOM 670 C CA . ALA A 1 89 ? 66.515 -15.118 -50.022 1.00 44.00 89 ALA A CA 1
ATOM 671 C C . ALA A 1 89 ? 67.204 -15.219 -48.645 1.00 44.00 89 ALA A C 1
ATOM 673 O O . ALA A 1 89 ? 67.581 -14.213 -48.066 1.00 44.00 89 ALA A O 1
ATOM 674 N N . GLY A 1 90 ? 67.270 -16.361 -47.965 1.00 41.56 90 GLY A N 1
ATOM 675 C CA . GLY A 1 90 ? 67.865 -17.608 -48.422 1.00 41.56 90 GLY A CA 1
ATOM 676 C C . GLY A 1 90 ? 69.273 -17.714 -47.831 1.00 41.56 90 GLY A C 1
ATOM 677 O O . GLY A 1 90 ? 70.153 -16.988 -48.272 1.00 41.56 90 GLY A O 1
ATOM 678 N N . SER A 1 91 ? 69.478 -18.594 -46.843 1.00 52.31 91 SER A N 1
ATOM 679 C CA . SER A 1 91 ? 70.708 -19.388 -46.648 1.00 52.31 91 SER A CA 1
ATOM 680 C C . SER A 1 91 ? 70.608 -20.259 -45.395 1.00 52.31 91 SER A C 1
ATOM 682 O O . SER A 1 91 ? 70.505 -19.776 -44.272 1.00 52.31 91 SER A O 1
ATOM 684 N N . GLN A 1 92 ? 70.646 -21.570 -45.630 1.00 56.22 92 GLN A N 1
ATOM 685 C CA . GLN A 1 92 ? 70.876 -22.611 -44.637 1.00 56.22 92 GLN A CA 1
ATOM 686 C C . GLN A 1 92 ? 72.272 -22.471 -44.018 1.00 56.22 92 GLN A C 1
ATOM 688 O O . GLN A 1 92 ? 73.226 -22.291 -44.768 1.00 56.22 92 GLN A O 1
ATOM 693 N N . VAL A 1 93 ? 72.419 -22.756 -42.719 1.00 53.44 93 VAL A N 1
ATOM 694 C CA . VAL A 1 93 ? 73.552 -23.560 -42.230 1.00 53.44 93 VAL A CA 1
ATOM 695 C C . VAL A 1 93 ? 73.046 -24.550 -41.182 1.00 53.44 93 VAL A C 1
ATOM 697 O O . VAL A 1 93 ? 72.263 -24.242 -40.291 1.00 53.44 93 VAL A O 1
ATOM 700 N N . ARG A 1 94 ? 73.490 -25.779 -41.396 1.00 49.28 94 ARG A N 1
ATOM 701 C CA . ARG A 1 94 ? 73.153 -27.067 -40.805 1.00 49.28 94 ARG A CA 1
ATOM 702 C C . ARG A 1 94 ? 74.223 -27.426 -39.770 1.00 49.28 94 ARG A C 1
ATOM 704 O O . ARG A 1 94 ? 75.383 -27.156 -40.056 1.00 49.28 94 ARG A O 1
ATOM 711 N N . ALA A 1 95 ? 73.835 -28.095 -38.679 1.00 45.59 95 ALA A N 1
ATOM 712 C CA . ALA A 1 95 ? 74.613 -29.011 -37.810 1.00 45.59 95 ALA A CA 1
ATOM 713 C C . ALA A 1 95 ? 74.235 -28.778 -36.335 1.00 45.59 95 ALA A C 1
ATOM 715 O O . ALA A 1 95 ? 73.998 -27.645 -35.951 1.00 45.59 95 ALA A O 1
ATOM 716 N N . ALA A 1 96 ? 74.221 -29.732 -35.412 1.00 42.34 96 ALA A N 1
ATOM 717 C CA . ALA A 1 96 ? 74.277 -31.189 -35.397 1.00 42.34 96 ALA A CA 1
ATOM 718 C C . ALA A 1 96 ? 74.241 -31.580 -33.902 1.00 42.34 96 ALA A C 1
ATOM 720 O O . ALA A 1 96 ? 74.891 -30.912 -33.105 1.00 42.34 96 ALA A O 1
ATOM 721 N N . GLY A 1 97 ? 73.567 -32.684 -33.557 1.00 45.44 97 GLY A N 1
ATOM 722 C CA . GLY A 1 97 ? 73.709 -33.383 -32.265 1.00 45.44 97 GLY A CA 1
ATOM 723 C C . GLY A 1 97 ? 73.005 -32.700 -31.085 1.00 45.44 97 GLY A C 1
ATOM 724 O O . GLY A 1 97 ? 72.895 -31.488 -31.037 1.00 45.44 97 GLY A O 1
ATOM 725 N N . ALA A 1 98 ? 72.464 -33.378 -30.083 1.00 53.84 98 ALA A N 1
ATOM 726 C CA . ALA A 1 98 ? 72.487 -34.776 -29.679 1.00 53.84 98 ALA A CA 1
ATOM 727 C C . ALA A 1 98 ? 71.219 -34.970 -28.815 1.00 53.84 98 ALA A C 1
ATOM 729 O O . ALA A 1 98 ? 70.874 -34.104 -28.016 1.00 53.84 98 ALA A O 1
ATOM 730 N N . THR A 1 99 ? 70.355 -35.940 -29.115 1.00 58.81 99 THR A N 1
ATOM 731 C CA . THR A 1 99 ? 70.182 -37.148 -28.283 1.00 58.81 99 THR A CA 1
ATOM 732 C C . THR A 1 99 ? 70.570 -36.967 -26.812 1.00 58.81 99 THR A C 1
ATOM 734 O O . THR A 1 99 ? 71.748 -37.056 -26.497 1.00 58.81 99 THR A O 1
ATOM 737 N N . GLU A 1 100 ? 69.589 -36.826 -25.917 1.00 54.72 100 GLU A N 1
ATOM 738 C CA . GLU A 1 100 ? 69.324 -37.865 -24.909 1.00 54.72 100 GLU A CA 1
ATOM 739 C C . GLU A 1 100 ? 67.992 -37.642 -24.157 1.00 54.72 100 GLU A C 1
ATOM 741 O O . GLU A 1 100 ? 67.690 -36.515 -23.758 1.00 54.72 100 GLU A O 1
ATOM 746 N N . PRO A 1 101 ? 67.177 -38.701 -23.975 1.00 61.44 101 PRO A N 1
ATOM 747 C CA . PRO A 1 101 ? 65.952 -38.693 -23.178 1.00 61.44 101 PRO A CA 1
ATOM 748 C C . PRO A 1 101 ? 66.100 -39.415 -21.813 1.00 61.44 101 PRO A C 1
ATOM 750 O O . PRO A 1 101 ? 66.933 -40.304 -21.674 1.00 61.44 101 PRO A O 1
ATOM 753 N N . LEU A 1 102 ? 65.150 -39.126 -20.896 1.00 55.91 102 LEU A N 1
ATOM 754 C CA . LEU A 1 102 ? 64.746 -39.871 -19.667 1.00 55.91 102 LEU A CA 1
ATOM 755 C C . LEU A 1 102 ? 65.643 -39.721 -18.406 1.00 55.91 102 LEU A C 1
ATOM 757 O O . LEU A 1 102 ? 66.776 -39.278 -18.541 1.00 55.91 102 LEU A O 1
ATOM 761 N N . PRO A 1 103 ? 65.210 -40.115 -17.172 1.00 58.12 103 PRO A N 1
ATOM 762 C CA . PRO A 1 103 ? 63.914 -40.661 -16.728 1.00 58.12 103 PRO A CA 1
ATOM 763 C C . PRO A 1 103 ? 63.301 -40.049 -15.437 1.00 58.12 103 PRO A C 1
ATOM 765 O O . PRO A 1 103 ? 63.960 -39.552 -14.530 1.00 58.12 103 PRO A O 1
ATOM 768 N N . ASN A 1 104 ? 61.987 -40.249 -15.346 1.00 68.94 104 ASN A N 1
ATOM 769 C CA . ASN A 1 104 ? 61.155 -40.506 -14.165 1.00 68.94 104 ASN A CA 1
ATOM 770 C C . ASN A 1 104 ? 61.876 -41.034 -12.895 1.00 68.94 104 ASN A C 1
ATOM 772 O O . ASN A 1 104 ? 62.510 -42.090 -12.938 1.00 68.94 104 ASN A O 1
ATOM 776 N N . ARG A 1 105 ? 61.639 -40.400 -11.734 1.00 59.91 105 ARG A N 1
ATOM 777 C CA . ARG A 1 105 ? 61.652 -41.086 -10.430 1.00 59.91 105 ARG A CA 1
ATOM 778 C C . ARG A 1 105 ? 60.677 -40.425 -9.441 1.00 59.91 105 ARG A C 1
ATOM 780 O O . ARG A 1 105 ? 60.889 -39.309 -8.981 1.00 59.91 105 ARG A O 1
ATOM 787 N N . THR A 1 106 ? 59.616 -41.170 -9.141 1.00 67.69 106 THR A N 1
ATOM 788 C CA . THR A 1 106 ? 58.830 -41.212 -7.889 1.00 67.69 106 THR A CA 1
ATOM 789 C C . THR A 1 106 ? 59.741 -41.100 -6.643 1.00 67.69 106 THR A C 1
ATOM 791 O O . THR A 1 106 ? 60.928 -41.398 -6.737 1.00 67.69 106 THR A O 1
ATOM 794 N N . VAL A 1 107 ? 59.322 -40.658 -5.446 1.00 64.62 107 VAL A N 1
ATOM 795 C CA . VAL A 1 107 ? 58.377 -41.271 -4.475 1.00 64.62 107 VAL A CA 1
ATOM 796 C C . VAL A 1 107 ? 58.050 -40.239 -3.322 1.00 64.62 107 VAL A C 1
ATOM 798 O O . VAL A 1 107 ? 58.287 -39.058 -3.554 1.00 64.62 107 VAL A O 1
ATOM 801 N N . PRO A 1 108 ? 57.473 -40.561 -2.128 1.00 60.00 108 PRO A N 1
ATOM 802 C CA . PRO A 1 108 ? 56.166 -40.075 -1.666 1.00 60.00 108 PRO A CA 1
ATOM 803 C C . PRO A 1 108 ? 56.182 -39.256 -0.343 1.00 60.00 108 PRO A C 1
ATOM 805 O O . PRO A 1 108 ? 57.227 -38.970 0.228 1.00 60.00 108 PRO A O 1
ATOM 808 N N . ALA A 1 109 ? 54.964 -3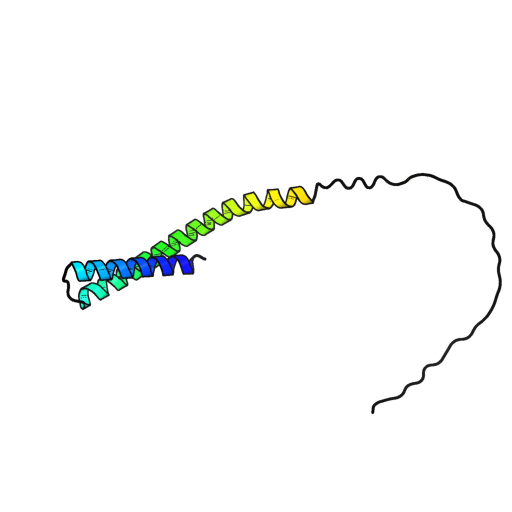8.941 0.113 1.00 56.84 109 ALA A N 1
ATOM 809 C CA . ALA A 1 109 ? 54.478 -38.597 1.457 1.00 56.84 109 ALA A CA 1
ATOM 810 C C . ALA A 1 109 ? 55.469 -38.499 2.639 1.00 56.84 109 ALA A C 1
ATOM 812 O O . ALA A 1 109 ? 56.130 -39.472 3.006 1.00 56.84 109 ALA A O 1
ATOM 813 N N . GLY A 1 110 ? 55.393 -37.353 3.319 1.00 61.34 110 GLY A N 1
ATOM 814 C CA . GLY A 1 110 ? 55.708 -37.146 4.731 1.00 61.34 110 GLY A CA 1
ATOM 815 C C . GLY A 1 110 ? 54.687 -36.182 5.314 1.00 61.34 110 GLY A C 1
ATOM 816 O O . GLY A 1 110 ? 54.443 -35.155 4.642 1.00 61.34 110 GLY A O 1
#

Radius of gyration: 39.13 Å; Cα contacts (8 Å, |Δi|>4): 54; chains: 1; bounding box: 90×55×70 Å

Sequence (110 aa):
MVRLSGAALGLLAFSVAIIQGLAAGNPVEVILGRAIWALLLFCVLGLIVGYVAQRVLDEHTVRRHGELFKEVEEAPNDSEPPTKPDQQAGSQVRAAGATEPLPNRTVPAG

Mean predicted aligned error: 17.97 Å

Nearest PDB structures (foldseek):
  8j9j-assembly1_C4  TM=4.149E-01  e=7.976E+00  Euglena gracilis

Secondary structure (DSSP, 8-state):
-HHHHHHHHHHHHHHHHHHHHHHTT--HHHHHHHHHHHHHHHHHHHHHHHHHHHHHHHHHHHHHHHHHHHHHHTS-----------------------------------

Foldseek 3Di:
DLQVQLQVQLVV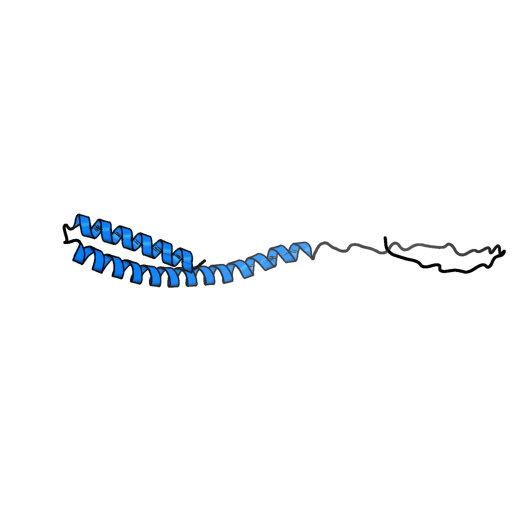QLVVLLVVCVVVVHDPVVSNVVSVVSSVVSSVVSSVVSVVVVVVCVVVVVVVVVVVVVVVVPPDPPPDDDDDDDDDDDDDDDDDDDDDDDDDDDDDDD

Solvent-accessible surface area (backbone atoms only — not comparable to full-atom values): 6835 Å² total; per-residue (Å²): 113,33,71,58,46,8,52,52,43,9,53,51,41,24,54,51,36,45,54,52,27,57,76,68,70,54,59,66,71,62,29,52,55,51,18,54,52,39,20,54,54,32,25,55,50,21,36,53,51,29,48,53,52,49,54,53,47,54,61,54,49,62,62,55,59,59,59,70,56,53,68,69,71,69,62,78,84,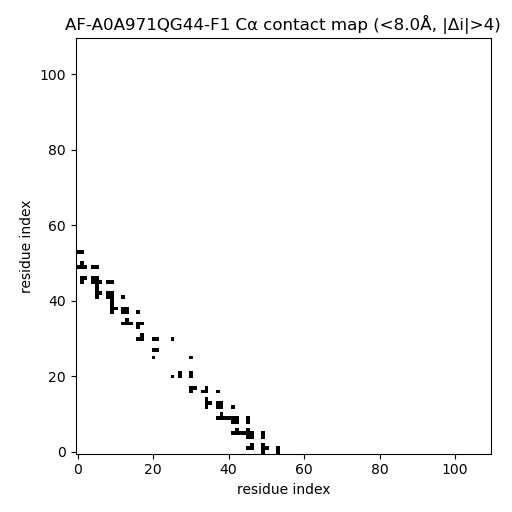81,74,75,77,90,82,85,82,88,90,89,83,89,83,90,86,88,88,79,88,74,92,84,84,88,81,93,78,88,86,82,92,132

pLDDT: mean 72.96, std 15.51, range [41.56, 91.75]